Protein AF-A0A967N9A8-F1 (afdb_monomer_lite)

Foldseek 3Di:
DPPPDQDDLCVLLVVLLVLCVVCVNVVHPVSDPVSVVSNVVSVVSPHDPVVSCCVVPVDDDPVVVD

Radius of gyration: 13.73 Å; chains: 1; bounding box: 25×43×31 Å

Secondary structure (DSSP, 8-state):
--SSSPPPHHHHHHHHHHHHHHTTTTTSTT--HHHHHHHHHHHHTT--HHHHHHHHHS---GGGG-

Sequence (66 aa):
EAADGPWPQIVVDGLYVAILTDTGSFRFSNATPRAHAVAASLIERGADPEQLHREVYGASPLRAFR

Structure (mmCIF, N/CA/C/O backbone):
data_AF-A0A967N9A8-F1
#
_entry.id   AF-A0A967N9A8-F1
#
loop_
_atom_site.group_PDB
_atom_site.id
_atom_site.type_symbol
_atom_site.label_atom_id
_atom_site.label_alt_id
_atom_site.label_comp_id
_atom_site.label_asym_id
_atom_site.label_entity_id
_atom_site.label_seq_id
_atom_site.pdbx_PDB_ins_code
_atom_site.Cartn_x
_atom_site.Cartn_y
_atom_site.Cartn_z
_atom_site.occupancy
_atom_site.B_iso_or_equiv
_atom_site.auth_seq_id
_atom_site.auth_comp_id
_atom_site.auth_asym_id
_atom_site.auth_atom_id
_atom_site.pdbx_PDB_model_num
ATOM 1 N N . GLU A 1 1 ? -2.410 19.727 7.502 1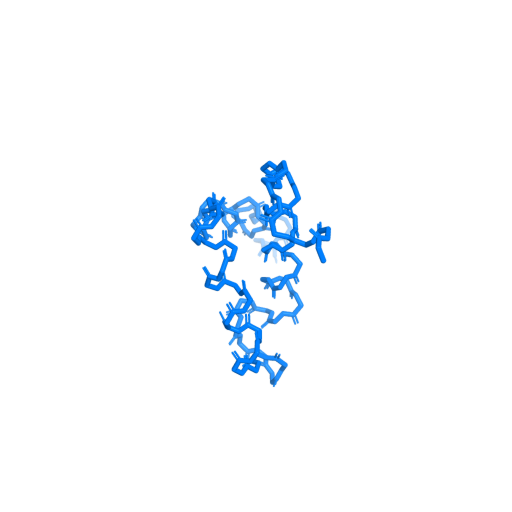.00 44.84 1 GLU A N 1
ATOM 2 C CA . GLU A 1 1 ? -3.236 19.475 8.704 1.00 44.84 1 GLU A CA 1
ATOM 3 C C . GLU A 1 1 ? -4.418 18.519 8.491 1.00 44.84 1 GLU A C 1
ATOM 5 O O . GLU A 1 1 ? -4.753 17.828 9.436 1.00 44.84 1 GLU A O 1
ATOM 10 N N . ALA A 1 2 ? -5.013 18.372 7.295 1.00 51.38 2 ALA A N 1
ATOM 11 C CA . ALA A 1 2 ? -6.157 17.456 7.089 1.00 51.38 2 ALA A CA 1
ATOM 12 C C . ALA A 1 2 ? -5.813 15.973 6.785 1.00 51.38 2 ALA A C 1
ATOM 14 O O . ALA A 1 2 ? -6.722 15.153 6.695 1.00 51.38 2 ALA A O 1
ATOM 15 N N . ALA A 1 3 ? -4.537 15.603 6.607 1.00 61.12 3 ALA A N 1
ATOM 16 C CA . ALA A 1 3 ? -4.158 14.249 6.171 1.00 61.12 3 ALA A CA 1
ATOM 17 C C . ALA A 1 3 ? -3.967 13.233 7.319 1.00 61.12 3 ALA A C 1
ATOM 19 O O . ALA A 1 3 ? -4.089 12.032 7.091 1.00 61.12 3 ALA A O 1
ATOM 20 N N . ASP A 1 4 ? -3.726 13.693 8.551 1.00 67.06 4 ASP A N 1
ATOM 21 C CA . ASP A 1 4 ? -3.312 12.827 9.671 1.00 67.06 4 ASP A CA 1
ATOM 22 C C . ASP A 1 4 ? -4.429 12.513 10.679 1.00 67.06 4 ASP A C 1
ATOM 24 O O . ASP A 1 4 ? -4.182 11.917 11.724 1.00 67.06 4 ASP A O 1
ATOM 28 N N . GLY A 1 5 ? -5.674 12.881 10.366 1.00 73.12 5 GLY A N 1
ATOM 29 C CA . GLY A 1 5 ? -6.840 12.472 11.152 1.00 73.12 5 GLY A CA 1
ATOM 30 C C . GLY A 1 5 ? -7.171 10.980 10.990 1.00 73.12 5 GLY A C 1
ATOM 31 O O . GLY A 1 5 ? -6.684 10.337 10.054 1.00 73.12 5 GLY A O 1
ATOM 32 N N . PRO A 1 6 ? -8.019 10.412 11.867 1.00 85.19 6 PRO A N 1
ATOM 33 C CA . PRO A 1 6 ? -8.502 9.044 11.711 1.00 85.19 6 PRO A CA 1
ATOM 34 C C . PRO A 1 6 ? -9.269 8.909 10.390 1.00 85.19 6 PRO A C 1
ATOM 36 O O . PRO A 1 6 ? -10.201 9.669 10.118 1.00 85.19 6 PRO A O 1
ATOM 39 N N . TRP A 1 7 ? -8.858 7.957 9.553 1.00 93.19 7 TRP A N 1
ATOM 40 C CA . TRP A 1 7 ? -9.528 7.667 8.286 1.00 93.19 7 TRP A CA 1
ATOM 41 C C . TRP A 1 7 ? -10.581 6.577 8.503 1.00 93.19 7 TRP A C 1
ATOM 43 O O . TRP A 1 7 ? -10.309 5.620 9.228 1.00 93.19 7 TRP A O 1
ATOM 53 N N . PRO A 1 8 ? -11.770 6.676 7.880 1.00 96.06 8 PRO A N 1
ATOM 54 C CA . PRO A 1 8 ? -12.711 5.563 7.859 1.00 96.06 8 PRO A CA 1
ATOM 55 C C . PRO A 1 8 ? -12.052 4.312 7.268 1.00 96.06 8 PRO A C 1
ATOM 57 O O . PRO A 1 8 ? -11.329 4.420 6.277 1.00 96.06 8 PRO A O 1
ATOM 60 N N . GLN A 1 9 ? -12.352 3.133 7.818 1.00 96.44 9 GLN A N 1
ATOM 61 C CA . GLN A 1 9 ? -11.734 1.870 7.389 1.00 96.44 9 GLN A CA 1
ATOM 62 C C . GLN A 1 9 ? -11.845 1.646 5.872 1.00 96.44 9 GLN A C 1
ATOM 64 O O . GLN A 1 9 ? -10.860 1.334 5.217 1.00 96.44 9 GLN A O 1
ATOM 69 N N . ILE A 1 10 ? -13.010 1.942 5.286 1.00 97.31 10 ILE A N 1
ATOM 70 C CA . ILE A 1 10 ? -13.241 1.822 3.838 1.00 97.31 10 ILE A CA 1
ATOM 71 C C . ILE A 1 10 ? -12.276 2.666 2.986 1.00 97.31 10 ILE A C 1
ATOM 73 O O . ILE A 1 10 ? -11.958 2.294 1.859 1.00 97.31 10 ILE A O 1
ATOM 77 N N . VAL A 1 11 ? -11.793 3.797 3.510 1.00 97.69 11 VAL A N 1
ATOM 78 C CA . VAL A 1 11 ? -10.796 4.636 2.830 1.00 97.69 11 VAL A CA 1
ATOM 79 C C . VAL A 1 11 ? -9.415 3.996 2.925 1.00 97.69 11 VAL A C 1
ATOM 81 O O . VAL A 1 11 ? -8.700 3.955 1.928 1.00 97.69 11 VAL A O 1
ATOM 84 N N . VAL A 1 12 ? -9.048 3.481 4.102 1.00 98.12 12 VAL A N 1
ATOM 85 C CA . VAL A 1 12 ? -7.770 2.786 4.325 1.00 98.12 12 VAL A CA 1
ATOM 86 C C . VAL A 1 12 ? -7.672 1.555 3.418 1.00 98.12 12 VAL A C 1
ATOM 88 O O . VAL A 1 12 ? -6.714 1.430 2.653 1.00 98.12 12 VAL A O 1
ATOM 91 N N . ASP A 1 13 ? -8.708 0.719 3.422 1.00 98.50 13 ASP A N 1
ATOM 92 C CA . ASP A 1 13 ? -8.794 -0.492 2.605 1.00 98.50 13 ASP A CA 1
ATOM 93 C C . ASP A 1 13 ? -8.824 -0.163 1.112 1.00 98.50 13 ASP A C 1
ATOM 95 O O . ASP A 1 13 ? -8.068 -0.740 0.332 1.00 98.50 13 ASP A O 1
ATOM 99 N N . GLY A 1 14 ? -9.645 0.810 0.702 1.00 98.25 14 GLY A N 1
ATOM 100 C CA . GLY A 1 14 ? -9.755 1.216 -0.699 1.00 98.25 14 GLY A CA 1
ATOM 101 C C . GLY A 1 14 ? -8.436 1.738 -1.270 1.00 98.25 14 GLY A C 1
ATOM 102 O O . GLY A 1 14 ? -8.067 1.397 -2.395 1.00 98.25 14 GLY A O 1
ATOM 103 N N . LEU A 1 15 ? -7.684 2.519 -0.489 1.00 98.25 15 LEU A N 1
ATOM 104 C CA . LEU A 1 15 ? -6.357 2.992 -0.890 1.00 98.25 15 LEU A CA 1
ATOM 105 C C . LEU A 1 15 ? -5.336 1.853 -0.949 1.00 98.25 15 LEU A C 1
ATOM 107 O O . LEU A 1 15 ? -4.511 1.824 -1.864 1.00 98.25 15 LEU A O 1
ATOM 111 N N . TYR A 1 16 ? -5.399 0.904 -0.011 1.00 98.69 16 TYR A N 1
ATOM 112 C CA . TYR A 1 16 ? -4.519 -0.260 -0.030 1.00 98.69 16 TYR A CA 1
ATOM 113 C C . TYR A 1 16 ? -4.784 -1.117 -1.271 1.00 98.69 16 TYR A C 1
ATOM 115 O O . TYR A 1 16 ? -3.851 -1.464 -1.995 1.00 98.69 16 TYR A O 1
ATOM 123 N N . VAL A 1 17 ? -6.059 -1.391 -1.560 1.00 98.50 17 VAL A N 1
ATOM 124 C CA . VAL A 1 17 ? -6.499 -2.125 -2.751 1.00 98.50 17 VAL A CA 1
ATOM 125 C C . VAL A 1 17 ? -6.026 -1.432 -4.025 1.00 98.50 17 VAL A C 1
ATOM 127 O O . VAL A 1 17 ? -5.491 -2.111 -4.895 1.00 98.50 17 VAL A O 1
ATOM 130 N N . ALA A 1 18 ? -6.134 -0.104 -4.126 1.00 98.50 18 ALA A N 1
ATOM 131 C CA . ALA A 1 18 ? -5.661 0.632 -5.300 1.00 98.50 18 ALA A CA 1
ATOM 132 C C . ALA A 1 18 ? -4.156 0.422 -5.555 1.00 98.50 18 ALA A C 1
ATOM 134 O O . ALA A 1 18 ? -3.748 0.136 -6.680 1.00 98.50 18 ALA A O 1
ATOM 135 N N . ILE A 1 19 ? -3.324 0.490 -4.507 1.00 98.56 19 ILE A N 1
ATOM 136 C CA . ILE A 1 19 ? -1.885 0.195 -4.619 1.00 98.56 19 ILE A CA 1
ATOM 137 C C . ILE A 1 19 ? -1.671 -1.272 -4.999 1.00 98.56 19 ILE A C 1
ATOM 139 O O . ILE A 1 19 ? -0.857 -1.574 -5.875 1.00 98.56 19 ILE A O 1
ATOM 143 N N . LEU A 1 20 ? -2.399 -2.188 -4.358 1.00 98.25 20 LEU A N 1
ATOM 144 C CA . LEU A 1 20 ? -2.305 -3.621 -4.609 1.00 98.25 20 LEU A CA 1
ATOM 145 C C . LEU A 1 20 ? -2.618 -3.957 -6.074 1.00 98.25 20 LEU A C 1
ATOM 147 O O . LEU A 1 20 ? -1.912 -4.769 -6.671 1.00 98.25 20 LEU A O 1
ATOM 151 N N . THR A 1 21 ? -3.646 -3.352 -6.668 1.00 97.75 21 THR A N 1
ATOM 152 C CA . THR A 1 21 ? -4.045 -3.622 -8.054 1.00 97.75 21 THR A CA 1
ATOM 153 C C . THR A 1 21 ? -3.121 -2.953 -9.061 1.00 97.75 21 THR A C 1
ATOM 155 O O . THR A 1 21 ? -2.655 -3.626 -9.980 1.00 97.75 21 THR A O 1
ATOM 158 N N . ASP A 1 22 ? -2.775 -1.676 -8.868 1.00 98.12 22 ASP A N 1
ATOM 159 C CA . ASP A 1 22 ? -1.932 -0.934 -9.817 1.00 98.12 22 ASP A CA 1
ATOM 160 C C . ASP A 1 22 ? -0.510 -1.491 -9.888 1.00 98.12 22 ASP A C 1
ATOM 162 O O . ASP A 1 22 ? 0.127 -1.453 -10.941 1.00 98.12 22 ASP A O 1
ATOM 166 N N . THR A 1 23 ? -0.000 -2.036 -8.781 1.00 98.38 23 THR A N 1
ATOM 167 C CA . THR A 1 23 ? 1.340 -2.641 -8.725 1.00 98.38 23 THR A CA 1
ATOM 168 C C . THR A 1 23 ? 1.350 -4.135 -9.050 1.00 98.38 23 THR A C 1
ATOM 170 O O . THR A 1 23 ? 2.411 -4.768 -9.017 1.00 98.38 23 THR A O 1
ATOM 173 N N . GLY A 1 24 ? 0.185 -4.728 -9.335 1.00 96.81 24 GLY A N 1
ATOM 174 C CA . GLY A 1 24 ? 0.054 -6.167 -9.552 1.00 96.81 24 GLY A CA 1
ATOM 175 C C . GLY A 1 24 ? 0.524 -6.978 -8.351 1.00 96.81 24 GLY A C 1
ATOM 17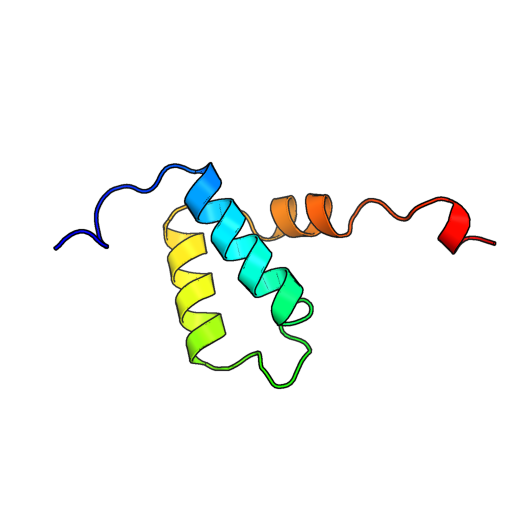6 O O . GLY A 1 24 ? 1.221 -7.976 -8.528 1.00 96.81 24 GLY A O 1
ATOM 177 N N . SER A 1 25 ? 0.190 -6.536 -7.141 1.00 96.88 25 SER A N 1
ATOM 178 C CA . SER A 1 25 ? 0.724 -7.058 -5.881 1.00 96.88 25 SER A CA 1
ATOM 179 C C . SER A 1 25 ? 2.241 -6.886 -5.782 1.00 96.88 25 SER A C 1
ATOM 181 O O . SER A 1 25 ? 2.961 -7.832 -5.473 1.00 96.88 25 SER A O 1
ATOM 183 N N . PHE A 1 26 ? 2.723 -5.674 -6.072 1.00 98.19 26 PHE A N 1
ATOM 184 C CA . PHE A 1 26 ? 4.140 -5.288 -6.047 1.00 98.19 26 PHE A CA 1
ATOM 185 C C . PHE A 1 26 ? 5.055 -6.051 -7.024 1.00 98.19 26 PHE A C 1
ATOM 187 O O . PHE A 1 26 ? 6.267 -6.102 -6.831 1.00 98.19 26 PHE A O 1
ATOM 194 N N . ARG A 1 27 ? 4.498 -6.639 -8.089 1.00 97.62 27 ARG A N 1
ATOM 195 C CA . ARG A 1 27 ? 5.264 -7.380 -9.113 1.00 97.62 27 ARG A CA 1
ATOM 196 C C . ARG A 1 27 ? 5.680 -6.521 -10.305 1.00 97.62 27 ARG A C 1
ATOM 198 O O . ARG A 1 27 ? 6.556 -6.926 -11.066 1.00 97.62 27 ARG A O 1
ATOM 205 N N . PHE A 1 28 ? 5.039 -5.374 -10.508 1.00 97.81 28 PHE A N 1
ATOM 206 C CA . PHE A 1 28 ? 5.296 -4.500 -11.653 1.00 97.81 28 PHE A CA 1
ATOM 207 C C . PHE A 1 28 ? 6.333 -3.415 -11.342 1.00 97.81 28 PHE A C 1
ATOM 209 O O . PHE A 1 28 ? 6.635 -3.120 -10.188 1.00 97.81 28 PHE A O 1
ATOM 216 N N . SER A 1 29 ? 6.881 -2.785 -12.385 1.00 97.31 29 SER A N 1
ATOM 217 C CA . SER A 1 29 ? 7.955 -1.784 -12.267 1.00 97.31 29 SER A CA 1
ATOM 218 C C . SER A 1 29 ? 7.552 -0.508 -11.514 1.00 97.31 29 SER A C 1
ATOM 220 O O . SER A 1 29 ? 8.418 0.239 -11.064 1.00 97.31 29 SER A O 1
ATOM 222 N N . ASN A 1 30 ? 6.252 -0.256 -11.349 1.00 97.38 30 ASN A N 1
ATOM 223 C CA . ASN A 1 30 ? 5.712 0.852 -10.559 1.00 97.38 30 ASN A CA 1
ATOM 224 C C . ASN A 1 30 ? 5.627 0.550 -9.046 1.00 97.38 30 ASN A C 1
ATOM 226 O O . ASN A 1 30 ? 5.229 1.433 -8.281 1.00 97.38 30 ASN A O 1
ATOM 230 N N . ALA A 1 31 ? 6.048 -0.637 -8.591 1.00 97.56 31 ALA A N 1
ATOM 231 C CA . ALA A 1 31 ? 6.236 -0.992 -7.182 1.00 97.56 31 ALA A CA 1
ATOM 232 C C . ALA A 1 31 ? 7.464 -0.277 -6.580 1.00 97.56 31 ALA A C 1
ATOM 234 O O . ALA A 1 31 ? 8.480 -0.868 -6.226 1.00 97.56 31 ALA A O 1
ATOM 235 N N . THR A 1 32 ? 7.399 1.051 -6.530 1.00 98.44 32 THR A N 1
ATOM 236 C CA . THR A 1 32 ? 8.503 1.903 -6.074 1.00 98.44 32 THR A CA 1
ATOM 237 C C . THR A 1 32 ? 8.644 1.884 -4.546 1.00 98.44 32 THR A C 1
ATOM 239 O O . THR A 1 32 ? 7.677 1.577 -3.842 1.00 98.44 32 THR A O 1
ATOM 242 N N . PRO A 1 33 ? 9.791 2.323 -3.986 1.00 98.62 33 PRO A N 1
ATOM 243 C CA . PRO A 1 33 ? 9.942 2.491 -2.537 1.00 98.62 33 PRO A CA 1
ATOM 244 C C . PRO A 1 33 ? 8.835 3.347 -1.908 1.00 98.62 33 PRO A C 1
ATOM 246 O O . PRO A 1 33 ? 8.371 3.067 -0.806 1.00 98.62 33 PRO A O 1
ATOM 249 N N . ARG A 1 34 ? 8.349 4.357 -2.643 1.00 97.94 34 ARG A 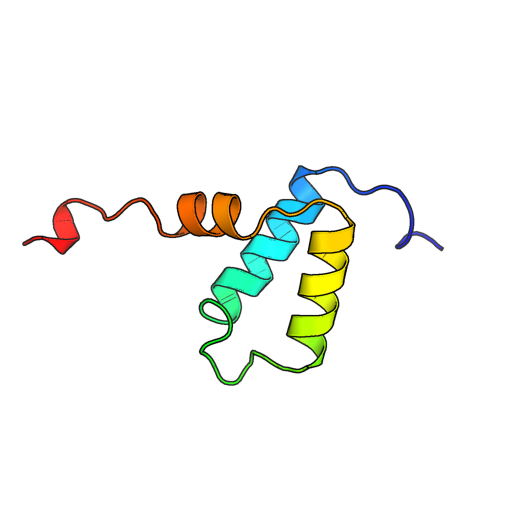N 1
ATOM 250 C CA . ARG A 1 34 ? 7.219 5.185 -2.216 1.00 97.94 34 ARG A CA 1
ATOM 251 C C . ARG A 1 34 ? 5.923 4.379 -2.111 1.00 97.94 34 ARG A C 1
ATOM 253 O O . ARG A 1 34 ? 5.199 4.560 -1.140 1.00 97.94 34 ARG A O 1
ATOM 260 N N . ALA A 1 35 ? 5.631 3.501 -3.073 1.00 98.25 35 ALA A N 1
ATOM 261 C CA . ALA A 1 35 ? 4.441 2.649 -3.026 1.00 98.25 35 ALA A CA 1
ATOM 262 C C . ALA A 1 35 ? 4.469 1.719 -1.803 1.00 98.25 35 ALA A C 1
ATOM 264 O O . ALA A 1 35 ? 3.473 1.615 -1.092 1.00 98.25 35 ALA A O 1
ATOM 265 N N . HIS A 1 36 ? 5.630 1.125 -1.502 1.00 98.56 36 HIS A N 1
ATOM 266 C CA . HIS A 1 36 ? 5.816 0.313 -0.296 1.00 98.56 36 HIS A CA 1
ATOM 267 C C . HIS A 1 36 ? 5.637 1.120 0.995 1.00 98.56 36 HIS A C 1
ATOM 269 O O . HIS A 1 36 ? 4.961 0.653 1.906 1.00 98.56 36 HIS A O 1
ATOM 275 N N . ALA A 1 37 ? 6.186 2.336 1.070 1.00 98.56 37 ALA A N 1
ATOM 276 C CA . ALA A 1 37 ? 6.039 3.193 2.247 1.00 98.56 37 ALA A CA 1
ATOM 277 C C . ALA A 1 37 ? 4.576 3.595 2.500 1.00 98.56 37 ALA A C 1
ATOM 279 O O . ALA A 1 37 ? 4.114 3.567 3.638 1.00 98.56 37 ALA A O 1
ATOM 280 N N . VAL A 1 38 ? 3.826 3.924 1.442 1.00 98.06 38 VAL A N 1
ATOM 281 C CA . VAL A 1 38 ? 2.393 4.226 1.574 1.00 98.06 38 VAL A CA 1
ATOM 282 C C . VAL A 1 38 ? 1.616 2.979 1.996 1.00 98.06 38 VAL A C 1
ATOM 284 O O . VAL A 1 38 ? 0.803 3.062 2.910 1.00 98.06 38 VAL A O 1
ATOM 287 N N . ALA A 1 39 ? 1.892 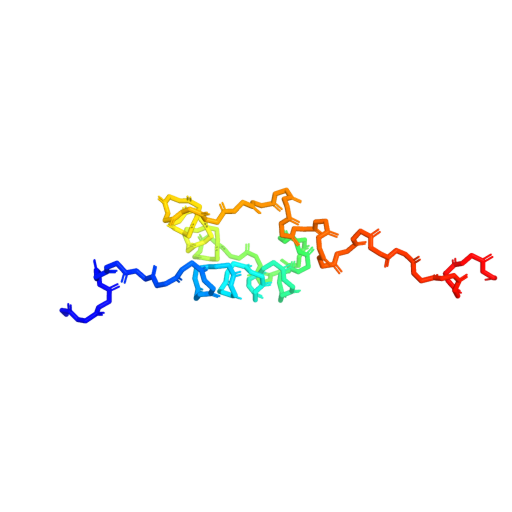1.816 1.398 1.00 98.38 39 ALA A N 1
ATOM 288 C CA . ALA A 1 39 ? 1.248 0.564 1.790 1.00 98.38 39 ALA A CA 1
ATOM 289 C C . ALA A 1 39 ? 1.521 0.204 3.260 1.00 98.38 39 ALA A C 1
ATOM 291 O O . ALA A 1 39 ? 0.594 -0.173 3.969 1.00 98.38 39 ALA A O 1
ATOM 292 N N . ALA A 1 40 ? 2.758 0.382 3.736 1.00 98.56 40 ALA A N 1
ATOM 293 C CA . ALA A 1 40 ? 3.111 0.187 5.141 1.00 98.56 40 ALA A CA 1
ATOM 294 C C . ALA A 1 40 ? 2.301 1.113 6.064 1.00 98.56 40 ALA A C 1
ATOM 296 O O . ALA A 1 40 ? 1.711 0.642 7.030 1.00 98.56 40 ALA A O 1
ATOM 297 N N . SER A 1 41 ? 2.180 2.400 5.718 1.00 97.50 41 SER A N 1
ATOM 298 C CA . SER A 1 41 ? 1.374 3.349 6.499 1.00 97.50 41 SER A CA 1
ATOM 299 C C . SER A 1 41 ? -0.117 2.986 6.531 1.00 97.50 41 SER A C 1
ATOM 301 O O . SER A 1 41 ? -0.785 3.195 7.540 1.00 97.50 41 SER A O 1
ATOM 303 N N . LEU A 1 42 ? -0.661 2.421 5.451 1.00 97.62 42 LEU A N 1
ATOM 304 C CA . LEU A 1 42 ? -2.049 1.945 5.426 1.00 97.62 42 LEU A CA 1
ATOM 305 C C . LEU A 1 42 ? -2.243 0.701 6.303 1.00 97.62 42 LEU A C 1
ATOM 307 O O . LEU A 1 42 ? -3.268 0.590 6.969 1.00 97.62 42 LEU A O 1
ATOM 311 N N . ILE A 1 43 ? -1.251 -0.192 6.362 1.00 98.25 43 ILE A N 1
ATOM 312 C CA . ILE A 1 43 ? -1.254 -1.347 7.275 1.00 98.25 43 ILE A CA 1
ATOM 313 C C . ILE A 1 43 ? -1.215 -0.874 8.733 1.00 98.25 43 ILE A C 1
ATOM 315 O O . ILE A 1 43 ? -2.008 -1.338 9.546 1.00 98.25 43 ILE A O 1
ATOM 319 N N . GLU A 1 44 ? -0.368 0.106 9.066 1.00 97.31 44 GLU A N 1
ATOM 320 C CA . GLU A 1 44 ? -0.349 0.732 10.401 1.00 97.31 44 GLU A CA 1
ATOM 321 C C . GLU A 1 44 ? -1.701 1.364 10.773 1.00 97.31 44 GLU A C 1
ATOM 323 O O . GLU A 1 44 ? -2.066 1.416 11.946 1.00 97.31 44 GLU A O 1
ATOM 328 N N . ARG A 1 45 ? -2.462 1.823 9.771 1.00 96.19 45 ARG A N 1
ATOM 329 C 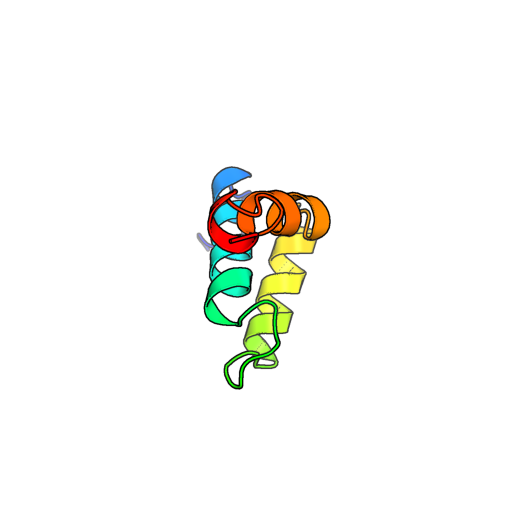CA . ARG A 1 45 ? -3.816 2.379 9.921 1.00 96.19 45 ARG A CA 1
ATOM 330 C C . ARG A 1 45 ? -4.926 1.321 9.926 1.00 96.19 45 ARG A C 1
ATOM 332 O O . ARG A 1 45 ? -6.084 1.698 10.087 1.00 96.19 45 ARG A O 1
ATOM 339 N N . GLY A 1 46 ? -4.595 0.038 9.780 1.00 96.88 46 GLY A N 1
ATOM 340 C CA . GLY A 1 46 ? -5.535 -1.074 9.922 1.00 96.88 46 GLY A CA 1
ATOM 341 C C . GLY A 1 46 ? -5.945 -1.783 8.630 1.00 96.88 46 GLY A C 1
ATOM 342 O O . GLY A 1 46 ? -6.885 -2.570 8.683 1.00 96.88 46 GLY A O 1
ATOM 343 N N . ALA A 1 47 ? -5.296 -1.540 7.486 1.00 98.19 47 ALA A N 1
ATOM 344 C CA . ALA A 1 47 ? -5.493 -2.398 6.311 1.00 98.19 47 ALA A CA 1
ATOM 345 C C . ALA A 1 47 ? -5.000 -3.828 6.601 1.00 98.19 47 ALA A C 1
ATOM 347 O O . ALA A 1 47 ? -3.889 -3.996 7.108 1.00 98.19 47 ALA A O 1
ATOM 348 N N . ASP A 1 48 ? -5.776 -4.844 6.210 1.00 98.44 48 ASP A N 1
ATOM 349 C CA . ASP A 1 48 ? -5.376 -6.258 6.243 1.00 98.44 48 ASP A CA 1
ATOM 350 C C . ASP A 1 48 ? -4.990 -6.737 4.825 1.00 98.44 48 ASP A C 1
ATOM 352 O O . ASP A 1 48 ? -5.864 -6.997 3.990 1.00 98.44 48 ASP A O 1
ATOM 356 N N . PRO A 1 49 ? -3.684 -6.882 4.520 1.00 98.25 49 PRO A N 1
ATOM 357 C CA . PRO A 1 49 ? -3.215 -7.351 3.220 1.00 98.25 49 PRO A CA 1
ATOM 358 C C . PRO A 1 49 ? -3.782 -8.700 2.781 1.00 98.25 49 PRO A C 1
ATOM 360 O O . PRO A 1 49 ? -4.048 -8.891 1.593 1.00 98.25 49 PRO A O 1
ATOM 363 N N . GLU A 1 50 ? -3.923 -9.651 3.708 1.00 97.69 50 GLU A N 1
ATOM 36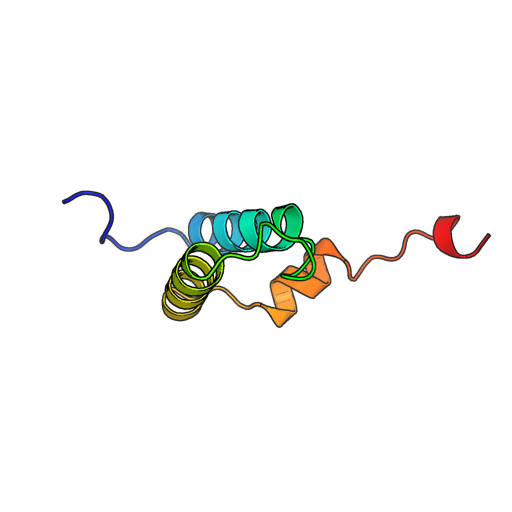4 C CA . GLU A 1 50 ? -4.338 -11.015 3.390 1.00 97.69 50 GLU A CA 1
ATOM 365 C C . GLU A 1 50 ? -5.821 -11.043 3.032 1.00 97.69 50 GLU A C 1
ATOM 367 O O . GLU A 1 50 ? -6.202 -11.610 2.000 1.00 97.69 50 GLU A O 1
ATOM 372 N N . GLN A 1 51 ? -6.647 -10.405 3.865 1.00 97.88 51 GLN A N 1
ATOM 373 C CA . GLN A 1 51 ? -8.074 -10.264 3.612 1.00 97.88 51 GLN A CA 1
ATOM 374 C C . GLN A 1 51 ? -8.313 -9.548 2.279 1.00 97.88 51 GLN A C 1
ATOM 376 O O . GLN A 1 51 ? -8.982 -10.096 1.402 1.00 97.88 51 GLN A O 1
ATOM 381 N N . LEU A 1 52 ? -7.717 -8.367 2.088 1.00 97.56 52 LEU A N 1
ATOM 382 C CA . LEU A 1 52 ? -7.948 -7.544 0.900 1.00 97.56 52 LEU A CA 1
ATOM 383 C C . LEU A 1 52 ? -7.448 -8.232 -0.375 1.00 97.56 52 LEU A C 1
ATOM 385 O O . LEU A 1 52 ? -8.135 -8.227 -1.395 1.00 97.56 52 LEU A O 1
ATOM 389 N N . HIS A 1 53 ? -6.292 -8.904 -0.335 1.00 97.06 53 HIS A N 1
ATOM 390 C CA . HIS A 1 53 ? -5.825 -9.697 -1.473 1.00 97.06 53 HIS A CA 1
ATOM 391 C C . HIS A 1 53 ? -6.800 -10.831 -1.816 1.00 97.06 53 HIS A C 1
ATOM 393 O O . HIS A 1 53 ? -7.072 -11.083 -2.992 1.00 97.06 53 HIS A O 1
ATOM 399 N N . ARG A 1 54 ? -7.339 -11.524 -0.808 1.00 95.25 54 ARG A N 1
ATOM 400 C CA . ARG A 1 54 ? -8.321 -12.598 -1.001 1.00 95.25 54 ARG A CA 1
ATOM 401 C C . ARG A 1 54 ? -9.634 -12.074 -1.573 1.00 95.25 54 ARG A C 1
ATOM 403 O O . ARG A 1 54 ? -10.208 -12.729 -2.435 1.00 95.25 54 ARG A O 1
ATOM 410 N N . GLU A 1 55 ? -10.095 -10.910 -1.144 1.00 94.75 55 GLU A N 1
ATOM 411 C CA . GLU A 1 55 ? -11.302 -10.285 -1.690 1.00 94.75 55 GLU A CA 1
ATOM 412 C C . GLU A 1 55 ? -11.113 -9.859 -3.155 1.00 94.75 55 GLU A C 1
ATOM 414 O O . GLU A 1 55 ? -12.010 -10.060 -3.972 1.00 94.75 55 GLU A O 1
ATOM 419 N N . VAL A 1 56 ? -9.927 -9.356 -3.516 1.00 93.88 56 VAL A N 1
ATOM 420 C CA . VAL A 1 56 ? -9.613 -8.915 -4.887 1.00 93.88 56 VAL A CA 1
ATOM 421 C C . VAL A 1 56 ? -9.346 -10.089 -5.840 1.00 93.88 56 VAL A C 1
ATOM 423 O O . VAL A 1 56 ? -9.837 -10.090 -6.968 1.00 93.88 56 VAL A O 1
ATOM 426 N N . TYR A 1 57 ? -8.568 -11.089 -5.415 1.00 92.00 57 TYR A N 1
ATOM 427 C CA . TYR A 1 57 ? -8.055 -12.152 -6.295 1.00 92.00 57 TYR A CA 1
ATOM 428 C C . TYR A 1 57 ? -8.532 -13.567 -5.940 1.00 92.00 57 TYR A C 1
ATOM 430 O O . TYR A 1 57 ? -8.331 -14.496 -6.722 1.00 92.00 57 TYR A O 1
ATOM 438 N N . GLY A 1 58 ? -9.147 -13.771 -4.775 1.00 85.44 58 GLY A N 1
ATOM 439 C CA . GLY A 1 58 ? -9.538 -15.097 -4.282 1.00 85.44 58 GLY A CA 1
ATOM 440 C C . GLY A 1 58 ? -10.726 -15.718 -5.019 1.00 85.44 58 GLY A C 1
ATOM 441 O O . GLY A 1 58 ? -10.913 -16.933 -4.963 1.00 85.44 58 GLY A O 1
ATOM 442 N N . ALA A 1 59 ? -11.503 -14.929 -5.762 1.00 76.69 59 ALA A N 1
ATOM 443 C CA . ALA A 1 59 ? -12.536 -15.450 -6.646 1.00 76.69 59 ALA A CA 1
ATOM 444 C C . ALA A 1 59 ? -11.934 -15.789 -8.019 1.00 76.69 59 ALA A C 1
ATOM 446 O O . ALA A 1 59 ? -11.886 -14.945 -8.912 1.00 76.69 59 ALA A O 1
ATOM 447 N N . SER A 1 60 ? -11.505 -17.040 -8.219 1.00 68.00 60 SER A N 1
ATOM 448 C CA . SER A 1 60 ? -11.254 -17.545 -9.574 1.00 68.00 60 SER A CA 1
ATOM 449 C C . SER A 1 60 ? -12.597 -17.795 -10.265 1.00 68.00 60 SER A C 1
ATOM 451 O O . SER A 1 60 ? -13.337 -18.693 -9.857 1.00 68.00 60 SER A O 1
ATOM 453 N N . PRO A 1 61 ? -12.966 -17.016 -11.294 1.00 66.50 61 PRO A N 1
ATOM 454 C CA . PRO A 1 61 ? -14.225 -17.231 -11.983 1.00 66.50 61 PRO A CA 1
ATOM 455 C C . PRO A 1 61 ? -14.164 -18.572 -12.725 1.00 66.50 61 PRO A C 1
ATOM 457 O O . PRO A 1 61 ? -13.140 -18.894 -13.319 1.00 66.50 61 PRO A O 1
ATOM 460 N N . LEU A 1 62 ? -15.270 -19.328 -12.754 1.00 65.56 62 LEU A N 1
ATOM 461 C CA . LEU A 1 62 ? -15.355 -20.660 -13.389 1.00 65.56 62 LEU A CA 1
ATOM 462 C C . LEU A 1 62 ? -14.794 -20.709 -14.826 1.00 65.56 62 LEU A C 1
ATOM 464 O O . LEU A 1 62 ? -14.295 -21.737 -15.268 1.00 65.56 62 LEU A O 1
ATOM 468 N N . ARG A 1 63 ? -14.817 -19.575 -15.538 1.00 66.50 63 ARG A N 1
ATOM 469 C CA . ARG A 1 63 ? -14.222 -19.396 -16.873 1.00 66.50 63 ARG A CA 1
ATOM 470 C C . ARG A 1 63 ? -12.702 -19.598 -16.939 1.00 66.50 63 ARG A C 1
ATOM 472 O O . ARG A 1 63 ? -12.196 -19.814 -18.028 1.00 66.50 63 ARG A O 1
ATOM 479 N N . ALA A 1 64 ? -11.988 -19.499 -15.819 1.00 63.41 64 ALA A N 1
ATOM 480 C CA . ALA A 1 64 ? -10.541 -19.704 -15.746 1.00 63.41 64 ALA A CA 1
ATOM 481 C C . ALA A 1 64 ? -10.144 -21.193 -15.777 1.00 63.41 64 ALA A C 1
ATOM 483 O O . ALA A 1 64 ? -8.969 -21.503 -15.930 1.00 63.41 64 ALA A O 1
ATOM 484 N N . PHE A 1 65 ? -11.117 -22.102 -15.643 1.00 66.06 65 PHE A N 1
ATOM 485 C CA . PHE A 1 65 ? -10.924 -23.555 -15.659 1.00 66.06 65 PHE A CA 1
ATOM 486 C C . PHE A 1 65 ? -11.384 -24.213 -16.973 1.00 66.06 65 PHE A C 1
ATOM 488 O O . PHE A 1 65 ? -11.574 -25.429 -17.002 1.00 66.06 65 PHE A O 1
ATOM 495 N N . ARG A 1 66 ? -11.624 -23.428 -18.032 1.00 54.28 66 ARG A N 1
ATOM 496 C CA . ARG A 1 66 ? -12.080 -23.929 -19.334 1.00 54.28 66 ARG A CA 1
ATOM 497 C C . ARG A 1 66 ? -10.945 -24.022 -20.342 1.00 54.28 66 ARG A C 1
ATOM 499 O O . ARG A 1 66 ? -10.138 -23.071 -20.386 1.00 54.28 66 ARG A O 1
#

pLDDT: mean 90.38, std 14.07, range [44.84, 98.69]